Protein AF-A0A543GEI7-F1 (afdb_monomer_lite)

Radius of gyration: 19.42 Å; chains: 1; bounding box: 46×20×52 Å

Structure (mmCIF, N/CA/C/O backbone):
data_AF-A0A543GEI7-F1
#
_entry.id   AF-A0A543GEI7-F1
#
loop_
_atom_site.group_PDB
_atom_site.id
_atom_site.type_symbol
_atom_site.label_atom_id
_atom_site.label_alt_id
_atom_site.label_comp_id
_atom_site.label_asym_id
_atom_site.label_entity_id
_atom_site.label_seq_id
_atom_site.pdbx_PDB_ins_code
_atom_site.Cartn_x
_atom_site.Cartn_y
_atom_site.Cartn_z
_atom_site.occupancy
_atom_site.B_iso_or_equiv
_atom_site.auth_seq_id
_atom_site.auth_comp_id
_atom_site.auth_asym_id
_atom_site.auth_atom_id
_atom_site.pdbx_PDB_model_num
ATOM 1 N N . MET A 1 1 ? 29.670 -7.548 -19.602 1.00 41.97 1 MET A N 1
ATOM 2 C CA . MET A 1 1 ? 28.978 -8.079 -20.796 1.00 41.97 1 MET A CA 1
ATOM 3 C C . MET A 1 1 ? 27.578 -7.457 -20.886 1.00 41.97 1 MET A C 1
ATOM 5 O O . MET A 1 1 ? 26.590 -8.151 -20.734 1.00 41.97 1 MET A O 1
ATOM 9 N N . ALA A 1 2 ? 27.495 -6.127 -21.039 1.00 45.78 2 ALA A N 1
ATOM 10 C CA . ALA A 1 2 ? 26.236 -5.361 -21.000 1.00 45.78 2 ALA A CA 1
ATOM 11 C C . ALA A 1 2 ? 26.362 -4.074 -21.840 1.00 45.78 2 ALA A C 1
ATOM 13 O O . ALA A 1 2 ? 26.223 -2.964 -21.335 1.00 45.78 2 ALA A O 1
ATOM 14 N N . ARG A 1 3 ? 26.780 -4.202 -23.104 1.00 51.03 3 ARG A N 1
ATOM 15 C CA . ARG A 1 3 ? 27.023 -3.042 -23.977 1.00 51.03 3 ARG A CA 1
ATOM 16 C C . ARG A 1 3 ? 26.851 -3.410 -25.451 1.00 51.03 3 ARG A C 1
ATOM 18 O O . ARG A 1 3 ? 27.814 -3.379 -26.206 1.00 51.03 3 ARG A O 1
ATOM 25 N N . ALA A 1 4 ? 25.642 -3.819 -25.834 1.00 49.81 4 ALA A N 1
ATOM 26 C CA . ALA A 1 4 ? 25.321 -4.127 -27.232 1.00 49.81 4 ALA A CA 1
ATOM 27 C C . ALA A 1 4 ? 23.828 -3.953 -27.585 1.00 49.81 4 ALA A C 1
ATOM 29 O O . ALA A 1 4 ? 23.322 -4.660 -28.446 1.00 49.81 4 ALA A O 1
ATOM 30 N N . LEU A 1 5 ? 23.115 -3.026 -26.939 1.00 58.41 5 LEU A N 1
ATOM 31 C CA . LEU A 1 5 ? 21.771 -2.624 -27.365 1.00 58.41 5 LEU A CA 1
ATOM 32 C C . LEU A 1 5 ? 21.784 -1.112 -27.610 1.00 58.41 5 LEU A C 1
ATOM 34 O O . LEU A 1 5 ? 22.100 -0.337 -26.707 1.00 58.41 5 LEU A O 1
ATOM 38 N N . GLY A 1 6 ? 21.557 -0.713 -28.860 1.00 61.44 6 GLY A N 1
ATOM 39 C CA . GLY A 1 6 ? 21.725 0.644 -29.386 1.00 61.44 6 GLY A CA 1
ATOM 40 C C . GLY A 1 6 ? 20.673 1.654 -28.926 1.00 61.44 6 GLY A C 1
ATOM 41 O O . GLY A 1 6 ? 20.050 2.295 -29.764 1.00 61.44 6 GLY A O 1
ATOM 42 N N . TYR A 1 7 ? 20.491 1.834 -27.618 1.00 57.22 7 TYR A N 1
ATOM 43 C CA . TYR A 1 7 ? 19.609 2.875 -27.091 1.00 57.2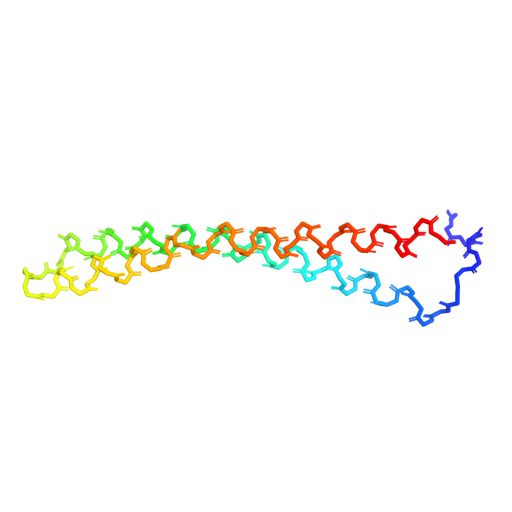2 7 TYR A CA 1
ATOM 44 C C . TYR A 1 7 ? 20.318 4.232 -27.053 1.00 57.22 7 TYR A C 1
ATOM 46 O O . TYR A 1 7 ? 21.465 4.317 -26.594 1.00 57.22 7 TYR A O 1
ATOM 54 N N . PRO A 1 8 ? 19.653 5.326 -27.461 1.00 59.03 8 PRO A N 1
ATOM 55 C CA . PRO A 1 8 ? 20.199 6.653 -27.256 1.00 59.03 8 PRO A CA 1
ATOM 56 C C . PRO A 1 8 ? 20.275 6.941 -25.740 1.00 59.03 8 PRO A C 1
ATOM 58 O O . PRO A 1 8 ? 19.323 6.666 -25.003 1.00 59.03 8 PRO A O 1
ATOM 61 N N . PRO A 1 9 ? 21.383 7.520 -25.239 1.00 61.06 9 PRO A N 1
ATOM 62 C CA . PRO A 1 9 ? 21.686 7.613 -23.803 1.00 61.06 9 PRO A CA 1
ATOM 63 C C . PRO A 1 9 ? 20.677 8.427 -22.972 1.00 61.06 9 PRO A C 1
ATOM 65 O O . PRO A 1 9 ? 20.717 8.370 -21.747 1.00 61.06 9 PRO A O 1
ATOM 68 N N . HIS A 1 10 ? 19.757 9.158 -23.607 1.00 65.88 10 HIS A N 1
ATOM 69 C CA . HIS A 1 10 ? 18.702 9.921 -22.937 1.00 65.88 10 HIS A CA 1
ATOM 70 C C . HIS A 1 10 ? 17.387 9.138 -22.720 1.00 65.88 10 HIS A C 1
ATOM 72 O O . HIS A 1 10 ? 16.551 9.600 -21.950 1.00 65.88 10 HIS A O 1
ATOM 78 N N . MET A 1 11 ? 17.176 7.966 -23.345 1.00 60.50 11 MET A N 1
ATOM 79 C CA . MET A 1 11 ? 15.956 7.152 -23.140 1.00 60.50 11 MET A CA 1
ATOM 80 C C . MET A 1 11 ? 16.062 6.196 -21.940 1.00 60.50 11 MET A C 1
ATOM 82 O O . MET A 1 11 ? 15.097 6.019 -21.197 1.00 60.50 11 MET A O 1
ATOM 86 N N . ILE A 1 12 ? 17.255 5.652 -21.692 1.00 62.81 12 ILE A N 1
ATOM 87 C CA . ILE A 1 12 ? 17.574 4.786 -20.542 1.00 62.81 12 ILE A CA 1
ATOM 88 C C . ILE A 1 12 ? 17.248 5.433 -19.173 1.00 62.81 12 ILE A C 1
ATOM 90 O O . ILE A 1 12 ? 16.661 4.751 -18.329 1.00 62.81 12 ILE A O 1
ATOM 94 N N . PRO A 1 13 ? 17.564 6.721 -18.904 1.00 67.81 13 PRO A N 1
ATOM 95 C CA . PRO A 1 13 ? 17.242 7.330 -17.612 1.00 67.81 13 PRO A CA 1
ATOM 96 C C . PRO A 1 13 ? 15.734 7.410 -17.335 1.00 67.81 13 PRO A C 1
ATOM 98 O O . PRO A 1 13 ? 15.336 7.285 -16.179 1.00 67.81 13 PRO A O 1
ATOM 101 N N . ASN A 1 14 ? 14.893 7.545 -18.366 1.00 78.25 14 ASN A N 1
ATOM 102 C CA . ASN A 1 14 ? 13.440 7.618 -18.189 1.00 78.25 14 ASN A CA 1
ATOM 103 C C . ASN A 1 14 ? 12.837 6.254 -17.835 1.00 78.25 14 ASN A C 1
ATOM 105 O O . ASN A 1 14 ? 11.991 6.186 -16.948 1.00 78.25 14 ASN A O 1
ATOM 109 N N . ALA A 1 15 ? 13.303 5.165 -18.454 1.00 82.00 15 ALA A N 1
ATOM 110 C CA . ALA A 1 15 ? 12.856 3.812 -18.106 1.00 82.00 15 ALA A CA 1
ATOM 111 C C . ALA A 1 15 ? 13.245 3.447 -16.662 1.00 82.00 15 ALA A C 1
ATOM 113 O O . ALA A 1 15 ? 12.405 3.041 -15.861 1.00 82.00 15 ALA A O 1
ATOM 114 N N . ALA A 1 16 ? 14.497 3.713 -16.273 1.00 86.62 16 ALA A N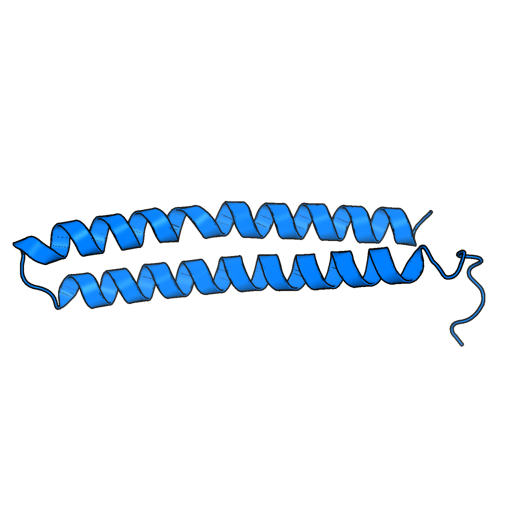 1
ATOM 115 C CA . ALA A 1 16 ? 14.942 3.498 -14.897 1.00 86.62 16 ALA A CA 1
ATOM 116 C C . ALA A 1 16 ? 14.153 4.353 -13.885 1.00 86.62 16 ALA A C 1
ATOM 118 O O . ALA A 1 16 ? 13.837 3.885 -12.790 1.00 86.62 16 ALA A O 1
ATOM 119 N N . LEU A 1 17 ? 13.807 5.596 -14.237 1.00 89.00 17 LEU A N 1
ATOM 120 C CA . LEU A 1 17 ? 12.974 6.462 -13.400 1.00 89.00 17 LEU A CA 1
ATOM 121 C C . LEU A 1 17 ? 11.549 5.909 -13.250 1.00 89.00 17 LEU A C 1
ATOM 123 O O . LEU A 1 17 ? 11.031 5.882 -12.135 1.00 89.00 17 LEU A O 1
ATOM 127 N N . LEU A 1 18 ? 10.941 5.437 -14.342 1.00 90.19 18 LEU A N 1
ATOM 128 C CA . LEU A 1 18 ? 9.599 4.852 -14.344 1.00 90.19 18 LEU A CA 1
ATOM 129 C C . LEU A 1 18 ? 9.529 3.566 -13.518 1.00 90.19 18 LEU A C 1
ATOM 131 O O . LEU A 1 18 ? 8.624 3.435 -12.702 1.00 90.19 18 LEU A O 1
ATOM 135 N N . SER A 1 19 ? 10.511 2.670 -13.636 1.00 89.88 19 SER A N 1
ATOM 136 C CA . SER A 1 19 ? 10.557 1.449 -12.819 1.00 89.88 19 SER A CA 1
ATOM 137 C C . SER A 1 19 ? 10.747 1.759 -11.322 1.00 89.88 19 SER A C 1
ATOM 139 O O . SER A 1 19 ? 10.101 1.170 -10.454 1.00 89.88 19 SER A O 1
ATOM 141 N N . ARG A 1 20 ? 11.553 2.775 -10.979 1.00 92.31 20 ARG A N 1
ATOM 142 C CA . ARG A 1 20 ? 11.674 3.250 -9.585 1.00 92.31 20 ARG A CA 1
ATOM 143 C C . ARG A 1 20 ? 10.379 3.872 -9.067 1.00 92.31 20 ARG A C 1
ATOM 145 O O . ARG A 1 20 ? 10.010 3.633 -7.918 1.00 92.31 20 ARG A O 1
ATOM 152 N N . ALA A 1 21 ? 9.694 4.658 -9.896 1.00 92.50 21 ALA A N 1
ATOM 153 C CA . ALA A 1 21 ? 8.391 5.220 -9.564 1.00 92.50 21 ALA A CA 1
ATOM 154 C C . ALA A 1 21 ? 7.338 4.114 -9.390 1.00 92.50 21 ALA A C 1
ATOM 156 O O . ALA A 1 21 ? 6.539 4.181 -8.457 1.00 92.50 21 ALA A O 1
ATOM 157 N N . ALA A 1 22 ? 7.388 3.064 -10.214 1.00 93.00 22 ALA A N 1
ATOM 158 C CA . ALA A 1 22 ? 6.530 1.894 -10.094 1.00 93.00 22 ALA A CA 1
ATOM 159 C C . ALA A 1 22 ? 6.721 1.184 -8.752 1.00 93.00 22 ALA A C 1
ATOM 161 O O . ALA A 1 22 ? 5.748 0.931 -8.036 1.00 93.00 22 ALA A O 1
ATOM 162 N N . LEU A 1 23 ? 7.977 0.941 -8.364 1.00 94.19 23 LEU A N 1
ATOM 163 C CA . LEU A 1 23 ? 8.311 0.372 -7.061 1.00 94.19 23 LEU A CA 1
ATOM 164 C C . LEU A 1 23 ? 7.814 1.262 -5.912 1.00 94.19 23 LEU A C 1
ATOM 166 O O . LEU A 1 23 ? 7.208 0.757 -4.967 1.00 94.19 23 LEU A O 1
ATOM 170 N N . ALA A 1 24 ? 8.021 2.579 -6.006 1.00 95.12 24 ALA A N 1
ATOM 171 C CA . ALA A 1 24 ? 7.539 3.531 -5.008 1.00 95.12 24 ALA A CA 1
ATOM 172 C C . ALA A 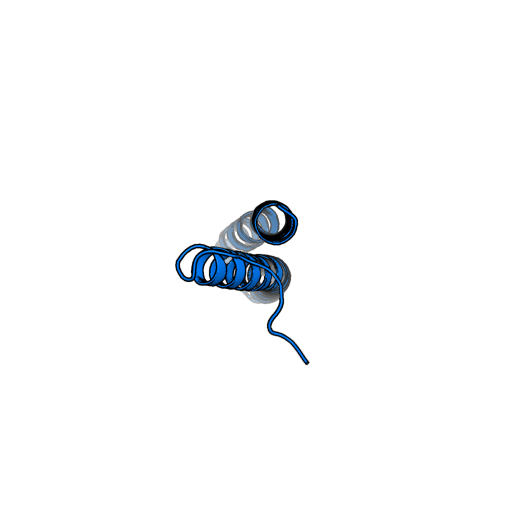1 24 ? 6.006 3.509 -4.884 1.00 95.12 24 ALA A C 1
ATOM 174 O O . ALA A 1 24 ? 5.487 3.524 -3.771 1.00 95.12 24 ALA A O 1
ATOM 175 N N . CYS A 1 25 ? 5.277 3.403 -5.999 1.00 94.50 25 CYS A N 1
ATOM 176 C CA . CYS A 1 25 ? 3.818 3.313 -6.002 1.00 94.50 25 CYS A CA 1
ATOM 177 C C . CYS A 1 25 ? 3.320 1.993 -5.390 1.00 94.50 25 CYS A C 1
ATOM 179 O O . CYS A 1 25 ? 2.431 2.008 -4.540 1.00 94.50 25 CYS A O 1
ATOM 181 N N . ARG A 1 26 ? 3.931 0.847 -5.719 1.00 94.38 26 ARG A N 1
ATOM 182 C CA . ARG A 1 26 ? 3.587 -0.443 -5.086 1.00 94.38 26 ARG A CA 1
ATOM 183 C C . ARG A 1 26 ? 3.881 -0.429 -3.580 1.00 94.38 26 ARG A C 1
ATOM 185 O O . ARG A 1 26 ? 3.065 -0.899 -2.788 1.00 94.38 26 ARG A O 1
ATOM 192 N N . ALA A 1 27 ? 4.999 0.169 -3.167 1.00 95.06 27 ALA A N 1
ATOM 193 C CA . ALA A 1 27 ? 5.321 0.357 -1.755 1.00 95.06 27 ALA A CA 1
ATOM 194 C C . ALA A 1 27 ? 4.311 1.283 -1.054 1.00 95.06 27 ALA A C 1
ATOM 196 O O . ALA A 1 27 ? 3.836 0.950 0.029 1.00 95.06 27 ALA A O 1
ATOM 197 N N . ALA A 1 28 ? 3.925 2.399 -1.682 1.00 93.50 28 ALA A N 1
ATOM 198 C CA . ALA A 1 28 ? 2.904 3.313 -1.169 1.00 93.50 28 ALA A CA 1
ATOM 199 C C . ALA A 1 28 ? 1.529 2.638 -1.044 1.00 93.50 28 ALA A C 1
ATOM 201 O O . ALA A 1 28 ? 0.825 2.867 -0.062 1.00 93.50 28 ALA A O 1
ATOM 202 N N . SER A 1 29 ? 1.173 1.749 -1.979 1.00 93.56 29 SER A N 1
ATOM 203 C CA . SER A 1 29 ? -0.026 0.909 -1.885 1.00 93.56 29 SER A CA 1
ATOM 204 C C . SER A 1 29 ? -0.012 0.058 -0.615 1.00 93.56 29 SER A C 1
ATOM 206 O O . SER A 1 29 ? -0.950 0.104 0.180 1.00 93.56 29 SER A O 1
ATOM 208 N N . LEU A 1 30 ? 1.072 -0.687 -0.379 1.00 95.25 30 LEU A N 1
ATOM 209 C CA . LEU A 1 30 ? 1.204 -1.525 0.817 1.00 95.25 30 LEU A CA 1
ATOM 210 C C . LEU A 1 30 ? 1.242 -0.688 2.105 1.00 95.25 30 LEU A C 1
ATOM 212 O O . LEU A 1 30 ? 0.587 -1.032 3.089 1.00 95.25 30 LEU A O 1
ATOM 216 N N . ALA A 1 31 ? 1.951 0.443 2.090 1.00 93.38 31 ALA A N 1
ATOM 217 C CA . ALA A 1 31 ? 2.004 1.376 3.211 1.00 93.38 31 ALA A CA 1
ATOM 218 C C . ALA A 1 31 ? 0.619 1.951 3.540 1.00 93.38 31 ALA A C 1
ATOM 220 O O . ALA A 1 31 ? 0.276 2.102 4.710 1.00 93.38 31 ALA A O 1
ATOM 221 N N . SER A 1 32 ? -0.203 2.220 2.525 1.00 92.00 32 SER A N 1
ATOM 222 C CA . SER A 1 32 ? -1.571 2.704 2.685 1.00 92.00 32 SER A CA 1
ATOM 223 C C . SER A 1 32 ? -2.483 1.659 3.341 1.00 92.00 32 SER A C 1
ATOM 225 O O . SER A 1 32 ? -3.263 2.017 4.223 1.00 92.00 32 SER A O 1
ATOM 227 N N . ILE A 1 33 ? -2.323 0.368 3.026 1.00 91.31 33 ILE A N 1
ATOM 228 C CA . ILE A 1 33 ? -3.013 -0.718 3.749 1.00 91.31 33 ILE A CA 1
ATOM 229 C C . ILE A 1 33 ? -2.605 -0.713 5.227 1.00 91.31 33 ILE A C 1
ATOM 231 O O . ILE A 1 33 ? -3.463 -0.711 6.110 1.00 91.31 33 ILE A O 1
ATOM 235 N N . GLY A 1 34 ? -1.298 -0.665 5.505 1.00 91.94 34 GLY A N 1
ATOM 236 C CA . GLY A 1 34 ? -0.781 -0.609 6.874 1.00 91.94 34 GLY A CA 1
ATOM 237 C C . GLY A 1 34 ? -1.300 0.605 7.649 1.00 91.94 34 GLY A C 1
ATOM 238 O O . GLY A 1 34 ? -1.741 0.470 8.790 1.00 91.94 34 GLY A O 1
ATOM 239 N N . LEU A 1 35 ? -1.326 1.778 7.012 1.00 90.19 35 LEU A N 1
ATOM 240 C CA . LEU A 1 35 ? -1.853 3.010 7.594 1.00 90.19 35 LEU A CA 1
ATOM 241 C C . LEU A 1 35 ? -3.359 2.911 7.873 1.00 90.19 35 LEU A C 1
ATOM 243 O O . LEU A 1 35 ? -3.799 3.324 8.942 1.00 90.19 35 LEU A O 1
ATOM 247 N N . CYS A 1 36 ? -4.145 2.329 6.962 1.00 90.69 36 CYS A N 1
ATOM 248 C CA . CYS A 1 36 ? -5.570 2.067 7.173 1.00 90.69 36 CYS A CA 1
ATOM 249 C C . CYS A 1 36 ? -5.797 1.191 8.413 1.00 90.69 36 CYS A C 1
ATOM 251 O O . CYS A 1 36 ? -6.600 1.537 9.279 1.00 90.69 36 CYS A O 1
ATOM 253 N N . ILE A 1 37 ? -5.059 0.082 8.531 1.00 89.50 37 ILE A N 1
ATOM 254 C CA . ILE A 1 37 ? -5.146 -0.823 9.686 1.00 89.50 37 ILE A CA 1
ATOM 255 C C . ILE A 1 37 ? -4.740 -0.094 10.972 1.00 89.50 37 ILE A C 1
ATOM 257 O O . ILE A 1 37 ? -5.450 -0.178 11.972 1.00 89.50 37 ILE A O 1
ATOM 261 N N . GLY A 1 38 ? -3.638 0.660 10.948 1.00 89.31 38 GLY A N 1
ATOM 262 C CA . GLY A 1 38 ? -3.164 1.431 12.098 1.00 89.31 38 GLY A CA 1
ATOM 263 C C . GLY A 1 38 ? -4.178 2.472 12.573 1.00 89.31 38 GLY A C 1
ATOM 264 O O . GLY A 1 38 ? -4.468 2.552 13.765 1.00 89.31 38 GLY A O 1
ATOM 265 N N . LEU A 1 39 ? -4.787 3.215 11.644 1.00 88.19 39 LEU A N 1
ATOM 266 C CA . LEU A 1 39 ? -5.858 4.165 11.958 1.00 88.19 39 LEU A CA 1
ATOM 267 C C . LEU A 1 39 ? -7.099 3.466 12.515 1.00 88.19 39 LEU A C 1
ATOM 269 O O . LEU A 1 39 ? -7.750 4.009 13.401 1.00 88.19 39 LEU A O 1
ATOM 273 N N . TRP A 1 40 ? -7.416 2.261 12.043 1.00 85.75 40 TRP A N 1
ATOM 274 C CA . TRP A 1 40 ? -8.547 1.496 12.559 1.00 85.75 40 TRP A CA 1
ATOM 275 C C . TRP A 1 40 ? -8.301 0.961 13.972 1.00 85.75 40 TRP A C 1
ATOM 277 O O . TRP A 1 40 ? -9.205 0.960 14.804 1.00 85.75 40 TRP A O 1
ATOM 287 N N . LEU A 1 41 ? -7.069 0.550 14.274 1.00 86.31 41 LEU A N 1
ATOM 288 C CA . LEU A 1 41 ? -6.663 0.198 15.634 1.00 86.31 41 LEU A CA 1
ATOM 289 C C . LEU A 1 41 ? -6.698 1.424 16.552 1.00 86.31 41 LEU A C 1
ATOM 291 O O . LEU A 1 41 ? -7.254 1.336 17.642 1.00 86.31 41 LEU A O 1
ATOM 295 N N . HIS A 1 42 ? -6.201 2.574 16.088 1.00 84.69 42 HIS A N 1
ATOM 296 C CA . HIS A 1 42 ? -6.288 3.839 16.820 1.00 84.69 42 HIS A CA 1
ATOM 297 C C . HIS A 1 42 ? -7.744 4.277 17.042 1.00 84.69 42 HIS A C 1
ATOM 299 O O . HIS A 1 42 ? -8.086 4.772 18.108 1.00 84.69 42 HIS A O 1
ATOM 305 N N . ALA A 1 43 ? -8.643 4.065 16.076 1.00 83.75 43 ALA A N 1
ATOM 306 C CA . ALA A 1 43 ? -10.065 4.384 16.222 1.00 83.75 43 ALA A CA 1
ATOM 307 C C . ALA A 1 43 ? -10.736 3.602 17.367 1.00 83.75 43 ALA A C 1
ATOM 309 O O . ALA A 1 43 ? -11.698 4.081 17.957 1.00 83.75 43 ALA A O 1
ATOM 310 N N . LYS A 1 44 ? -10.222 2.414 17.712 1.00 78.56 44 LYS A N 1
ATOM 311 C CA . LYS A 1 44 ? -10.726 1.616 18.842 1.00 78.56 44 LYS A CA 1
ATOM 312 C C . LYS A 1 44 ? -10.294 2.164 20.206 1.00 78.56 44 LYS A C 1
ATOM 314 O O . LYS A 1 44 ? -10.837 1.713 21.208 1.00 78.56 44 LYS A O 1
ATOM 319 N N . THR A 1 45 ? -9.332 3.089 20.250 1.00 82.88 45 THR A N 1
ATOM 320 C CA . THR A 1 45 ? -8.796 3.669 21.492 1.00 82.88 45 THR A CA 1
ATOM 321 C C . THR A 1 45 ? -9.253 5.106 21.754 1.00 82.88 45 THR A C 1
ATOM 323 O O . THR A 1 45 ? -8.961 5.623 22.825 1.00 82.88 45 THR A O 1
ATOM 326 N N . VAL A 1 46 ? -9.934 5.759 20.804 1.00 83.19 46 VAL A N 1
ATOM 327 C CA . VAL A 1 46 ? -10.509 7.110 20.977 1.00 83.19 46 VAL A CA 1
ATOM 328 C C . VAL A 1 46 ? -11.962 7.058 21.452 1.00 83.19 46 VAL A C 1
ATOM 330 O O . VAL A 1 46 ? -12.671 6.079 21.209 1.00 83.19 46 VAL A O 1
ATOM 333 N N . ASP A 1 47 ? -12.387 8.131 22.125 1.00 78.50 47 ASP A N 1
ATOM 334 C CA . ASP A 1 47 ? -13.759 8.325 22.605 1.00 78.50 47 ASP A CA 1
ATOM 335 C C . ASP A 1 47 ? -14.765 8.341 21.433 1.00 78.50 47 ASP A C 1
ATOM 337 O O . ASP A 1 47 ? -14.392 8.582 20.282 1.00 78.50 47 ASP A O 1
ATOM 341 N N . GLN A 1 48 ? -16.044 8.056 21.686 1.00 73.00 48 GLN A N 1
ATOM 342 C CA . GLN A 1 48 ? -17.033 7.793 20.631 1.00 73.00 48 GLN A CA 1
ATOM 343 C C . GLN A 1 48 ? -17.253 8.964 19.665 1.00 73.00 48 GLN A C 1
ATOM 345 O O . GLN A 1 48 ? -17.420 8.739 18.463 1.00 73.00 48 GLN A O 1
ATOM 350 N N . ASP A 1 49 ? -17.175 10.202 20.155 1.00 77.81 49 ASP A N 1
ATOM 351 C CA . ASP A 1 49 ? -17.296 11.399 19.314 1.00 77.81 49 ASP A CA 1
ATOM 352 C C . ASP A 1 49 ? -16.125 11.526 18.317 1.00 77.81 49 ASP A C 1
ATOM 354 O O . ASP A 1 49 ? -16.295 11.955 17.171 1.00 77.81 49 ASP A O 1
ATOM 358 N N . GLU A 1 50 ? -14.929 11.080 18.707 1.00 80.88 50 GLU A N 1
ATOM 359 C CA . GLU A 1 50 ? -13.714 11.119 17.883 1.00 80.88 50 GLU A CA 1
ATOM 360 C C . GLU A 1 50 ? -13.542 9.863 17.020 1.00 80.88 50 GLU A C 1
ATOM 362 O O . GLU A 1 50 ? -12.956 9.908 15.928 1.00 80.88 50 GLU A O 1
ATOM 367 N N . ARG A 1 51 ? -14.102 8.738 17.469 1.00 81.56 51 ARG A N 1
ATOM 368 C CA . ARG A 1 51 ? -14.051 7.447 16.786 1.00 81.56 51 ARG A CA 1
ATOM 369 C C . ARG A 1 51 ? -14.665 7.507 15.394 1.00 81.56 51 ARG A C 1
ATOM 371 O O . ARG A 1 51 ? -14.044 7.034 14.444 1.00 81.56 51 ARG A O 1
ATOM 378 N N . GLY 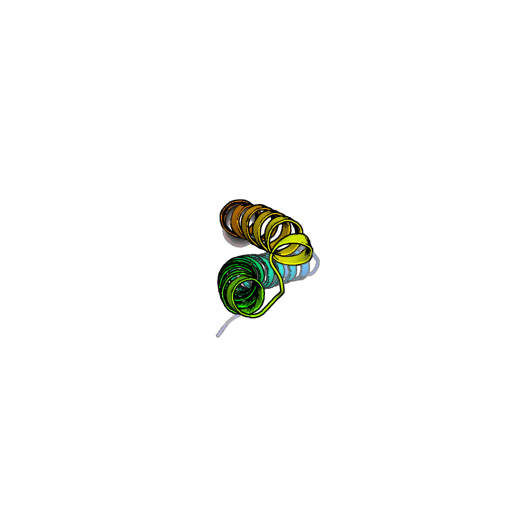A 1 52 ? -15.823 8.149 15.233 1.00 82.56 52 GLY A N 1
ATOM 379 C CA . GLY A 1 52 ? -16.463 8.280 13.919 1.00 82.56 52 GLY A CA 1
ATOM 380 C C . GLY A 1 52 ? -15.603 9.051 12.906 1.00 82.56 52 GLY A C 1
ATOM 381 O O . GLY A 1 52 ? -15.579 8.728 11.716 1.00 82.56 52 GLY A O 1
ATOM 382 N N . ASN A 1 53 ? -14.843 10.052 13.362 1.00 85.00 53 ASN A N 1
ATOM 383 C CA . ASN A 1 53 ? -13.878 10.759 12.520 1.00 85.00 53 ASN A CA 1
ATOM 384 C C . ASN A 1 53 ? -12.669 9.878 12.171 1.00 85.00 53 ASN A C 1
ATOM 386 O O . 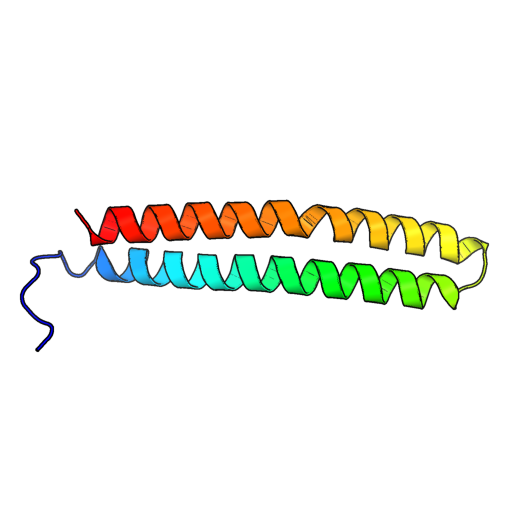ASN A 1 53 ? -12.221 9.865 11.022 1.00 85.00 53 ASN A O 1
ATOM 390 N N . ALA A 1 54 ? -12.163 9.115 13.140 1.00 85.38 54 ALA A N 1
ATOM 391 C CA . ALA A 1 54 ? -11.061 8.184 12.926 1.00 85.38 54 ALA A CA 1
ATOM 392 C C . ALA A 1 54 ? -11.429 7.060 11.936 1.00 85.38 54 ALA A C 1
ATOM 394 O O . ALA A 1 54 ? -10.644 6.757 11.036 1.00 85.38 54 ALA A O 1
ATOM 395 N N . GLU A 1 55 ? -12.642 6.508 12.023 1.00 83.62 55 GLU A N 1
ATOM 396 C CA . GLU A 1 55 ? -13.147 5.479 11.105 1.00 83.62 55 GLU A CA 1
ATOM 397 C C . GLU A 1 55 ? -13.257 5.996 9.660 1.00 83.62 55 GLU A C 1
ATOM 399 O O . GLU A 1 55 ? -12.800 5.324 8.733 1.00 83.62 55 GLU A O 1
ATOM 404 N N . ARG A 1 56 ? -13.755 7.225 9.443 1.00 88.81 56 ARG A N 1
ATOM 405 C CA . ARG A 1 56 ? -13.788 7.843 8.100 1.00 88.81 56 ARG A CA 1
ATOM 406 C C . ARG A 1 56 ? -12.393 8.018 7.500 1.00 88.81 56 ARG A C 1
ATOM 408 O O . ARG A 1 56 ? -12.205 7.772 6.310 1.00 88.81 56 ARG A O 1
ATOM 415 N N . ARG A 1 57 ? -11.407 8.414 8.314 1.00 86.19 57 ARG A N 1
ATOM 416 C CA . ARG A 1 57 ? -10.007 8.551 7.873 1.00 86.19 57 ARG A CA 1
ATOM 417 C C . ARG A 1 57 ? -9.411 7.200 7.493 1.00 86.19 57 ARG A C 1
ATOM 419 O O . ARG A 1 57 ? -8.746 7.113 6.466 1.00 86.19 57 ARG A O 1
ATOM 426 N N . ALA A 1 58 ? -9.680 6.156 8.277 1.00 87.19 58 ALA A N 1
ATOM 427 C CA . ALA A 1 58 ? -9.238 4.801 7.964 1.00 87.19 58 ALA A CA 1
ATOM 428 C C . ALA A 1 58 ? -9.832 4.313 6.632 1.00 87.19 58 ALA A C 1
ATOM 430 O O . ALA A 1 58 ? -9.080 3.892 5.757 1.00 87.19 58 ALA A O 1
ATOM 431 N N . LEU A 1 59 ? -11.147 4.463 6.428 1.00 83.44 59 LEU A N 1
ATOM 432 C CA . LEU A 1 59 ? -11.814 4.087 5.174 1.00 83.44 59 LEU A CA 1
ATOM 433 C C . LEU A 1 59 ? -11.257 4.841 3.962 1.00 83.44 59 LEU A C 1
ATOM 435 O O . LEU A 1 59 ? -11.000 4.232 2.925 1.00 83.44 59 LEU A O 1
ATOM 439 N N . PHE A 1 60 ? -11.036 6.152 4.093 1.00 86.06 60 PHE A N 1
ATOM 440 C CA . PHE A 1 60 ? -10.482 6.958 3.008 1.00 86.06 60 PHE A CA 1
ATOM 441 C C . PHE A 1 60 ? -9.071 6.501 2.633 1.00 86.06 60 PHE A C 1
ATOM 443 O O . PHE A 1 60 ? -8.775 6.335 1.455 1.00 86.06 60 PHE A O 1
ATOM 450 N N . VAL A 1 61 ? -8.219 6.231 3.627 1.00 88.19 61 VAL A N 1
ATOM 451 C CA . VAL A 1 61 ? -6.873 5.700 3.388 1.00 88.19 61 VAL A CA 1
ATOM 452 C C . VAL A 1 61 ? -6.938 4.304 2.771 1.00 88.19 61 VAL A C 1
ATOM 454 O O . VAL A 1 61 ? -6.163 4.022 1.869 1.00 88.19 61 VAL A O 1
ATOM 457 N N . GLY A 1 62 ? -7.883 3.455 3.179 1.00 84.88 62 GLY A N 1
ATOM 458 C CA . GLY A 1 62 ? -8.084 2.118 2.611 1.00 84.88 62 GLY A CA 1
ATOM 459 C C . GLY A 1 62 ? -8.495 2.092 1.132 1.00 84.88 62 GLY A C 1
ATOM 460 O O . GLY A 1 62 ? -8.414 1.036 0.511 1.00 84.88 62 GLY A O 1
ATOM 461 N N . LEU A 1 63 ? -8.894 3.228 0.547 1.00 88.44 63 LEU A N 1
ATOM 462 C CA . LEU A 1 63 ? -9.238 3.350 -0.877 1.00 88.44 63 LEU A CA 1
ATOM 463 C C . LEU A 1 63 ? -8.013 3.591 -1.781 1.00 88.44 63 LEU A C 1
ATOM 465 O O . LEU A 1 63 ? -8.060 3.328 -2.981 1.00 88.44 63 LEU A O 1
ATOM 469 N N . TRP A 1 64 ? -6.912 4.091 -1.223 1.00 89.94 64 TRP A N 1
ATOM 470 C CA . TRP A 1 64 ? -5.708 4.468 -1.969 1.00 89.94 64 TRP A CA 1
ATOM 471 C C . TRP A 1 64 ? -4.827 3.288 -2.445 1.00 89.94 64 TRP A C 1
ATOM 473 O O . TRP A 1 64 ? -4.183 3.447 -3.486 1.00 89.94 64 TRP A O 1
ATOM 483 N N . PRO A 1 65 ? -4.800 2.097 -1.799 1.00 91.69 65 PRO A N 1
ATOM 484 C CA . PRO A 1 65 ? -3.996 0.962 -2.250 1.00 91.69 65 PRO A CA 1
ATOM 485 C C . PRO A 1 65 ? -4.232 0.542 -3.708 1.00 91.69 65 PRO A C 1
ATOM 487 O O . PRO A 1 65 ? -3.262 0.528 -4.468 1.00 91.69 65 PRO A O 1
ATOM 490 N N . PRO A 1 66 ? -5.473 0.260 -4.169 1.00 90.88 66 PRO A N 1
ATOM 491 C CA . PRO A 1 66 ? -5.685 -0.159 -5.554 1.00 90.88 66 PRO A CA 1
ATOM 492 C C . PRO A 1 66 ? -5.243 0.914 -6.555 1.00 90.88 66 PRO A C 1
ATOM 494 O O . PRO A 1 66 ? -4.684 0.581 -7.597 1.00 90.88 66 PRO A O 1
ATOM 497 N N . MET A 1 67 ? -5.423 2.197 -6.228 1.00 94.31 67 MET A N 1
ATOM 498 C CA . MET A 1 67 ? -4.991 3.296 -7.092 1.00 94.31 67 MET A CA 1
ATOM 499 C C . MET A 1 67 ? -3.464 3.330 -7.234 1.00 94.31 67 MET A C 1
ATOM 501 O O . MET A 1 67 ? -2.951 3.340 -8.353 1.00 94.31 67 MET A O 1
ATOM 505 N N . PHE A 1 68 ? -2.729 3.296 -6.120 1.00 93.50 68 PHE A N 1
ATOM 506 C CA . PHE A 1 68 ? -1.267 3.284 -6.155 1.00 93.50 68 PHE A CA 1
ATOM 507 C C . PHE A 1 68 ? -0.705 2.035 -6.831 1.00 93.50 68 PHE A C 1
ATOM 509 O O . PHE A 1 68 ? 0.268 2.125 -7.578 1.00 93.50 68 PHE A O 1
ATOM 516 N N . TRP A 1 69 ? -1.331 0.878 -6.624 1.00 93.50 69 TRP A N 1
ATOM 517 C CA . TRP A 1 69 ? -0.914 -0.350 -7.286 1.00 93.50 69 TRP A CA 1
ATOM 518 C C . TRP A 1 69 ? -1.031 -0.245 -8.811 1.00 93.50 69 TRP A C 1
ATOM 520 O O . TRP A 1 69 ? -0.069 -0.543 -9.515 1.00 93.50 69 TRP A O 1
ATOM 530 N N . LEU A 1 70 ? -2.167 0.244 -9.320 1.00 95.75 70 LEU A N 1
ATOM 531 C CA . LEU A 1 70 ? -2.415 0.387 -10.760 1.00 95.75 70 LEU A CA 1
ATOM 532 C C . LEU A 1 70 ? -1.502 1.423 -11.426 1.00 95.75 70 LEU A C 1
ATOM 534 O O . LEU A 1 70 ? -1.033 1.197 -12.542 1.00 95.75 70 LEU A O 1
ATOM 538 N N . ILE A 1 71 ? -1.207 2.537 -10.746 1.00 95.12 71 ILE A N 1
ATOM 539 C CA . ILE A 1 71 ? -0.224 3.518 -11.234 1.00 95.12 71 ILE A CA 1
ATOM 540 C C . ILE A 1 71 ? 1.145 2.849 -11.376 1.00 95.12 71 ILE A C 1
ATOM 542 O O . ILE A 1 71 ? 1.813 3.022 -12.396 1.00 95.12 71 ILE A O 1
ATOM 546 N N . GLY A 1 72 ? 1.545 2.063 -10.373 1.00 94.06 72 GLY A N 1
ATOM 547 C CA . GLY A 1 72 ? 2.814 1.351 -10.407 1.00 94.06 72 GLY A CA 1
ATOM 548 C C . GLY A 1 72 ? 2.884 0.322 -11.531 1.00 94.06 72 GLY A C 1
ATOM 549 O O . GLY A 1 72 ? 3.879 0.273 -12.244 1.00 94.06 72 GLY A O 1
ATOM 550 N N . ASP A 1 73 ? 1.821 -0.452 -11.730 1.00 95.75 73 ASP A N 1
ATOM 551 C CA . ASP A 1 73 ? 1.746 -1.450 -12.799 1.00 95.75 73 ASP A CA 1
ATOM 552 C C . ASP A 1 73 ? 1.826 -0.811 -14.193 1.00 95.75 73 ASP A C 1
ATOM 554 O O . ASP A 1 73 ? 2.620 -1.227 -15.034 1.00 95.75 73 ASP A O 1
ATOM 558 N N . THR A 1 74 ? 1.097 0.291 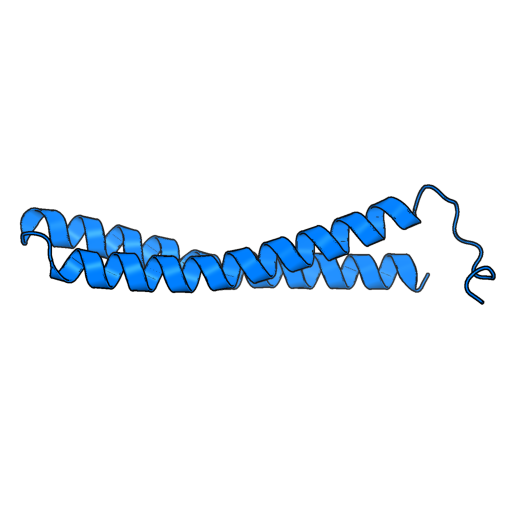-14.396 1.00 95.00 74 THR A N 1
ATOM 559 C CA . THR A 1 74 ? 1.121 1.049 -15.656 1.00 95.00 74 THR A CA 1
ATOM 560 C C . THR A 1 74 ? 2.503 1.649 -15.931 1.00 95.00 74 THR A C 1
ATOM 562 O O . THR A 1 74 ? 2.979 1.624 -17.066 1.00 95.00 74 THR A O 1
ATOM 565 N N . ALA A 1 75 ? 3.167 2.197 -14.908 1.00 92.94 75 ALA A N 1
ATOM 566 C CA . ALA A 1 75 ? 4.500 2.780 -15.049 1.00 92.94 75 ALA A CA 1
ATOM 567 C C . ALA A 1 75 ? 5.563 1.726 -15.405 1.00 92.94 75 ALA A C 1
ATOM 569 O O . ALA A 1 75 ? 6.441 1.996 -16.229 1.00 92.94 75 ALA A O 1
ATOM 570 N N . ASP A 1 76 ? 5.464 0.529 -14.827 1.00 93.38 76 ASP A N 1
ATOM 571 C CA . ASP A 1 76 ? 6.378 -0.582 -15.101 1.00 93.38 76 ASP A CA 1
ATOM 572 C C . ASP A 1 76 ? 6.166 -1.144 -16.517 1.00 93.38 76 ASP A C 1
ATOM 574 O O . ASP A 1 76 ? 7.124 -1.302 -17.270 1.00 93.38 76 ASP A O 1
ATOM 578 N N . ASP A 1 77 ? 4.911 -1.319 -16.942 1.00 92.81 77 ASP A N 1
ATOM 579 C CA . ASP A 1 77 ? 4.548 -1.714 -18.312 1.00 92.81 77 ASP A CA 1
ATOM 580 C C . ASP A 1 77 ? 5.092 -0.721 -19.360 1.00 92.81 77 ASP A C 1
ATOM 582 O O . ASP A 1 77 ? 5.661 -1.104 -20.386 1.00 92.81 77 ASP A O 1
ATOM 586 N N . VAL A 1 78 ? 5.010 0.588 -19.089 1.00 90.44 78 VAL A N 1
ATOM 587 C CA . VAL A 1 78 ? 5.652 1.605 -19.941 1.00 90.44 78 VAL A CA 1
ATOM 588 C C . VAL A 1 78 ? 7.179 1.466 -19.932 1.00 90.44 78 VAL A C 1
ATOM 590 O O . VAL A 1 78 ? 7.782 1.524 -21.004 1.00 90.44 78 VAL A O 1
ATOM 593 N N . SER A 1 79 ? 7.809 1.262 -18.771 1.00 89.62 79 SER A N 1
ATOM 594 C CA . SER A 1 79 ? 9.264 1.057 -18.665 1.00 89.62 79 SER A CA 1
ATOM 595 C C . SER A 1 79 ? 9.741 -0.139 -19.495 1.00 89.62 79 SER A C 1
ATOM 597 O O . SER A 1 79 ? 10.744 -0.039 -20.208 1.00 89.62 79 SER A O 1
ATOM 599 N N . HIS A 1 80 ? 8.999 -1.248 -19.454 1.00 88.00 80 HIS A N 1
ATOM 600 C CA . HIS A 1 80 ? 9.271 -2.439 -20.254 1.00 88.00 80 HIS A CA 1
ATOM 601 C C . HIS A 1 80 ? 9.128 -2.160 -21.750 1.00 88.00 80 HIS A C 1
ATOM 603 O O . HIS A 1 80 ? 10.062 -2.412 -22.503 1.00 88.00 80 HIS A O 1
ATOM 609 N N . ARG A 1 81 ? 8.034 -1.523 -22.191 1.00 85.62 81 ARG A N 1
ATOM 610 C CA . ARG A 1 81 ? 7.858 -1.148 -23.609 1.00 85.62 81 ARG A CA 1
ATOM 611 C C . ARG A 1 81 ? 8.928 -0.199 -24.146 1.00 85.62 81 ARG A C 1
ATOM 613 O O . ARG A 1 81 ? 9.213 -0.234 -25.339 1.00 85.62 81 ARG A O 1
ATOM 620 N N . VAL A 1 82 ? 9.455 0.693 -23.309 1.00 82.06 82 VAL A N 1
ATOM 621 C CA . VAL A 1 82 ? 10.539 1.618 -23.685 1.00 82.06 82 VAL A CA 1
ATOM 622 C C . VAL A 1 82 ? 11.884 0.898 -23.749 1.00 82.06 82 VAL A C 1
ATOM 624 O O . VAL A 1 82 ? 12.742 1.293 -24.528 1.00 82.06 82 VAL A O 1
ATOM 627 N N . THR A 1 83 ? 12.063 -0.142 -22.937 1.00 80.31 83 THR A N 1
ATOM 628 C CA . THR A 1 83 ? 13.282 -0.953 -22.922 1.00 80.31 83 THR A CA 1
ATOM 629 C C . THR A 1 83 ? 13.287 -1.982 -24.053 1.00 80.31 83 THR A C 1
ATOM 631 O O . THR A 1 83 ? 14.328 -2.202 -24.645 1.00 80.31 83 THR A O 1
ATOM 634 N N . ASP A 1 84 ? 12.151 -2.581 -24.409 1.00 75.88 84 ASP A N 1
ATOM 635 C CA . ASP A 1 84 ? 12.075 -3.648 -25.423 1.00 75.88 84 ASP A CA 1
ATOM 636 C C . ASP A 1 84 ? 11.988 -3.141 -26.882 1.00 75.88 84 ASP A C 1
ATOM 638 O O . ASP A 1 84 ? 12.043 -3.947 -27.811 1.00 75.88 84 ASP A O 1
ATOM 642 N N . ARG A 1 85 ? 11.844 -1.827 -27.104 1.00 57.16 85 ARG A N 1
ATOM 643 C CA . ARG A 1 85 ? 11.815 -1.183 -28.435 1.00 57.16 85 ARG A CA 1
ATOM 644 C C . ARG A 1 85 ? 13.152 -0.565 -28.805 1.00 57.16 85 ARG A C 1
ATOM 646 O O . ARG A 1 85 ? 13.583 -0.766 -29.960 1.00 57.16 85 ARG A O 1
#

Foldseek 3Di:
DPPDDPDDPVLVVLLVVLLVLLVVLQVLLVVLLVVLVVLLVVLVVDDPVCSVVSNVVSVVSNVSNVVSNVSSVVSNVVSVVSVVD

Sequence (85 aa):
MARALGYPPHMIPNAALLSRAALACRAASLASIGLCIGLWLHAKTVDQDERGNAERRALFVGLWPPMFWLIGDTADDVSHRVTDR

pLDDT: mean 83.21, std 12.94, range [41.97, 95.75]

Organism: NCBI:txid882449

Secondary structure (DSSP, 8-state):
--------TTTHHHHHHHHHHHHHHHHHHHHHHHHHHHHHHHHTTS-HHHHHHHHHHHHHHHTHHHHHHHHHHHHHHHHHHHH--